Protein AF-0000000084545218 (afdb_homodimer)

Structure (mmCIF, N/CA/C/O backbone):
data_AF-0000000084545218-model_v1
#
loop_
_entity.id
_entity.type
_entity.pdbx_description
1 polymer 'Uncharacterized protein'
#
loop_
_atom_site.group_PDB
_atom_site.id
_atom_site.type_symbol
_atom_site.label_atom_id
_atom_site.label_alt_id
_atom_site.label_comp_id
_atom_site.label_asym_id
_atom_site.label_entity_id
_atom_site.label_seq_id
_atom_site.pdbx_PDB_ins_code
_atom_site.Cartn_x
_atom_site.Cartn_y
_atom_site.Cartn_z
_atom_site.occupancy
_atom_site.B_iso_or_equiv
_atom_site.auth_seq_id
_atom_site.auth_comp_id
_atom_site.auth_asym_id
_atom_site.auth_atom_id
_atom_site.pdbx_PDB_model_num
ATOM 1 N N . MET A 1 1 ? -3.84 12.156 19.359 1 65.94 1 MET A N 1
ATOM 2 C CA . MET A 1 1 ? -4.449 11.656 18.125 1 65.94 1 MET A CA 1
ATOM 3 C C . MET A 1 1 ? -5.855 11.141 18.391 1 65.94 1 MET A C 1
ATOM 5 O O . MET A 1 1 ? -6.082 10.398 19.344 1 65.94 1 MET A O 1
ATOM 9 N N . ASP A 1 2 ? -6.84 11.664 17.75 1 86.44 2 ASP A N 1
ATOM 10 C CA . ASP A 1 2 ? -8.195 11.18 17.984 1 86.44 2 ASP A CA 1
ATOM 11 C C . ASP A 1 2 ? -8.438 9.852 17.266 1 86.44 2 ASP A C 1
ATOM 13 O O . ASP A 1 2 ? -7.523 9.312 16.641 1 86.44 2 ASP A O 1
ATOM 17 N N . ASN A 1 3 ? -9.594 9.234 17.453 1 90 3 ASN A N 1
ATOM 18 C CA . ASN A 1 3 ? -9.938 7.918 16.922 1 90 3 ASN A CA 1
ATOM 19 C C . ASN A 1 3 ? -9.789 7.871 15.406 1 90 3 ASN A C 1
ATOM 21 O O . ASN A 1 3 ? -9.367 6.852 14.852 1 90 3 ASN A O 1
ATOM 25 N N . LEU A 1 4 ? -10.094 8.93 14.773 1 92.88 4 LEU A N 1
ATOM 26 C CA . LEU A 1 4 ? -9.984 8.992 13.32 1 92.88 4 LEU A CA 1
ATOM 27 C C . LEU A 1 4 ? -8.516 8.953 12.883 1 92.88 4 LEU A C 1
ATOM 29 O O . LEU A 1 4 ? -8.164 8.227 11.953 1 92.88 4 LEU A O 1
ATOM 33 N N . ASP A 1 5 ? -7.648 9.664 13.562 1 93.31 5 ASP A N 1
ATOM 34 C CA . ASP A 1 5 ? -6.227 9.664 13.234 1 93.31 5 ASP A CA 1
ATOM 35 C C . ASP A 1 5 ? -5.617 8.273 13.406 1 93.31 5 ASP A C 1
ATOM 37 O O . ASP A 1 5 ? -4.809 7.84 12.586 1 93.31 5 ASP A O 1
ATOM 41 N N . ASN A 1 6 ? -6 7.621 14.414 1 95.25 6 ASN A N 1
ATOM 42 C CA . ASN A 1 6 ? -5.512 6.27 14.656 1 95.25 6 ASN A CA 1
ATOM 43 C C . ASN A 1 6 ? -5.957 5.305 13.562 1 95.25 6 ASN A C 1
ATOM 45 O O . ASN A 1 6 ? -5.172 4.477 13.102 1 95.25 6 ASN A O 1
ATOM 49 N N . ALA A 1 7 ? -7.191 5.43 13.258 1 95.56 7 ALA A N 1
ATOM 50 C CA . ALA A 1 7 ? -7.727 4.562 12.211 1 95.56 7 ALA A CA 1
ATOM 51 C C . ALA A 1 7 ? -7 4.785 10.891 1 95.56 7 ALA A C 1
ATOM 53 O O . ALA A 1 7 ? -6.695 3.83 10.172 1 95.56 7 ALA A O 1
ATOM 54 N N . ARG A 1 8 ? -6.75 6.02 10.609 1 94.5 8 ARG A N 1
ATOM 55 C CA . ARG A 1 8 ? -6.008 6.348 9.398 1 94.5 8 ARG A CA 1
ATOM 56 C C . ARG A 1 8 ? -4.594 5.785 9.453 1 94.5 8 ARG A C 1
ATOM 58 O O . ARG A 1 8 ? -4.09 5.258 8.453 1 94.5 8 ARG A O 1
ATOM 65 N N . HIS A 1 9 ? -3.98 5.949 10.492 1 96.19 9 HIS A N 1
ATOM 66 C CA . HIS A 1 9 ? -2.633 5.426 10.672 1 96.19 9 HIS A CA 1
ATOM 67 C C . HIS A 1 9 ? -2.602 3.91 10.5 1 96.19 9 HIS A C 1
ATOM 69 O O . HIS A 1 9 ? -1.718 3.375 9.828 1 96.19 9 HIS A O 1
ATOM 75 N N . ASP A 1 10 ? -3.564 3.223 11.078 1 96.38 10 ASP A N 1
ATOM 76 C CA . ASP A 1 10 ? -3.652 1.771 10.953 1 96.38 10 ASP A CA 1
ATOM 77 C C . ASP A 1 10 ? -3.855 1.362 9.492 1 96.38 10 ASP A C 1
ATOM 79 O O . ASP A 1 10 ? -3.264 0.385 9.031 1 96.38 10 ASP A O 1
ATOM 83 N N . HIS A 1 11 ? -4.695 2.113 8.836 1 97.56 11 HIS A N 1
ATOM 84 C CA . HIS A 1 11 ? -4.934 1.858 7.422 1 97.56 11 HIS A CA 1
ATOM 85 C C . HIS A 1 11 ? -3.654 2.012 6.609 1 97.56 11 HIS A C 1
ATOM 87 O O . HIS A 1 11 ? -3.305 1.13 5.824 1 97.56 11 HIS A O 1
ATOM 93 N N . GLN A 1 12 ? -2.916 3.035 6.891 1 95.88 12 GLN A N 1
ATOM 94 C CA . GLN A 1 12 ? -1.668 3.291 6.18 1 95.88 12 GLN A CA 1
ATOM 95 C C . GLN A 1 12 ? -0.634 2.209 6.477 1 95.88 12 GLN A C 1
ATOM 97 O O . GLN A 1 12 ? 0.075 1.756 5.574 1 95.88 12 GLN A O 1
ATOM 102 N N . LYS A 1 13 ? -0.56 1.792 7.695 1 97.38 13 LYS A N 1
ATOM 103 C CA . LYS A 1 13 ? 0.371 0.737 8.086 1 97.38 13 LYS A CA 1
ATOM 104 C C . LYS A 1 13 ? 0.034 -0.58 7.395 1 97.38 13 LYS A C 1
ATOM 106 O O . LYS A 1 13 ? 0.928 -1.284 6.918 1 97.38 13 LYS A O 1
ATOM 111 N N . ASN A 1 14 ? -1.22 -0.797 7.348 1 97.81 14 ASN A N 1
ATOM 112 C CA . ASN A 1 14 ? -1.628 -2.041 6.699 1 97.81 14 ASN A CA 1
ATOM 113 C C . ASN A 1 14 ? -1.316 -2.023 5.207 1 97.81 14 ASN A C 1
ATOM 115 O O . ASN A 1 14 ? -0.909 -3.041 4.641 1 97.81 14 ASN A O 1
ATOM 119 N N . LYS A 1 15 ? -1.558 -0.939 4.582 1 97.19 15 LYS A N 1
ATOM 120 C CA . LYS A 1 15 ? -1.17 -0.811 3.18 1 97.19 15 LYS A CA 1
ATOM 121 C C . LYS A 1 15 ? 0.319 -1.089 2.994 1 97.19 15 LYS A C 1
ATOM 123 O O . LYS A 1 15 ? 0.709 -1.812 2.074 1 97.19 15 LYS A O 1
ATOM 128 N N . SER A 1 16 ? 1.127 -0.56 3.834 1 96.81 16 SER A N 1
ATOM 129 C CA . SER A 1 16 ? 2.564 -0.808 3.787 1 96.81 16 SER A CA 1
ATOM 130 C C . SER A 1 16 ? 2.875 -2.289 3.971 1 96.81 16 SER A C 1
ATOM 132 O O . SER A 1 16 ? 3.773 -2.826 3.318 1 96.81 16 SER A O 1
ATOM 134 N N . ASP A 1 17 ? 2.18 -2.91 4.848 1 98.06 17 ASP A N 1
ATOM 135 C CA . ASP A 1 17 ? 2.391 -4.336 5.082 1 98.06 17 ASP A CA 1
ATOM 136 C C . ASP A 1 17 ? 2.066 -5.148 3.83 1 98.06 17 ASP A C 1
ATOM 138 O O . ASP A 1 17 ? 2.773 -6.105 3.506 1 98.06 17 ASP A O 1
ATOM 142 N N . ILE A 1 18 ? 1.004 -4.754 3.129 1 98.31 18 ILE A N 1
ATOM 143 C CA . ILE A 1 18 ? 0.637 -5.426 1.887 1 98.31 18 ILE A CA 1
ATOM 144 C C . ILE A 1 18 ? 1.757 -5.262 0.861 1 98.31 18 ILE A C 1
ATOM 146 O O . ILE A 1 18 ? 2.209 -6.242 0.266 1 98.31 18 ILE A O 1
ATOM 150 N 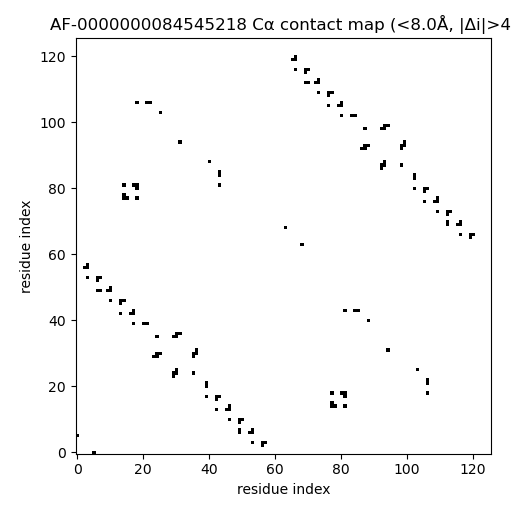N . VAL A 1 19 ? 2.227 -4.051 0.711 1 98 19 VAL A N 1
ATOM 151 C CA . VAL A 1 19 ? 3.273 -3.756 -0.262 1 98 19 VAL A CA 1
ATOM 152 C C . VAL A 1 19 ? 4.539 -4.539 0.087 1 98 19 VAL A C 1
ATOM 154 O O . VAL A 1 19 ? 5.176 -5.125 -0.791 1 98 19 VAL A O 1
ATOM 157 N N . ASN A 1 20 ? 4.887 -4.629 1.352 1 97.62 20 ASN A N 1
ATOM 158 C CA . ASN A 1 20 ? 6.078 -5.344 1.798 1 97.62 20 ASN A CA 1
ATOM 159 C C . ASN A 1 20 ? 5.957 -6.844 1.539 1 97.62 20 ASN A C 1
ATOM 161 O O . ASN A 1 20 ? 6.93 -7.488 1.139 1 97.62 20 ASN A O 1
ATOM 165 N N . LEU A 1 21 ? 4.809 -7.363 1.76 1 98.06 21 LEU A N 1
ATOM 166 C CA . LEU A 1 21 ? 4.625 -8.789 1.524 1 98.06 21 LEU A CA 1
ATOM 167 C C . LEU A 1 21 ? 4.73 -9.117 0.038 1 98.06 21 LEU A C 1
ATOM 169 O O . LEU A 1 21 ? 5.359 -10.102 -0.344 1 98.06 21 LEU A O 1
ATOM 173 N N . VAL A 1 22 ? 4.117 -8.273 -0.752 1 97.75 22 VAL A N 1
ATOM 174 C CA . VAL A 1 22 ? 4.188 -8.461 -2.197 1 97.75 22 VAL A CA 1
ATOM 175 C C . VAL A 1 22 ? 5.641 -8.406 -2.654 1 97.75 22 VAL A C 1
ATOM 177 O O . VAL A 1 22 ? 6.082 -9.258 -3.432 1 97.75 22 VAL A O 1
ATOM 180 N N . LYS A 1 23 ? 6.449 -7.5 -2.162 1 97.12 23 LYS A N 1
ATOM 181 C CA . LYS A 1 23 ? 7.871 -7.395 -2.48 1 97.12 23 LYS A CA 1
ATOM 182 C C . LYS A 1 23 ? 8.617 -8.664 -2.074 1 97.12 23 LYS A C 1
ATOM 184 O O . LYS A 1 23 ? 9.453 -9.164 -2.832 1 97.12 23 LYS A O 1
ATOM 189 N N . GLN A 1 24 ? 8.297 -9.094 -0.939 1 96.44 24 GLN A N 1
ATOM 190 C CA . GLN A 1 24 ? 8.93 -10.312 -0.443 1 96.44 24 GLN A CA 1
ATOM 191 C C . GLN A 1 24 ? 8.586 -11.516 -1.321 1 96.44 24 GLN A C 1
ATOM 193 O O . GLN A 1 24 ? 9.445 -12.352 -1.603 1 96.44 24 GLN A O 1
ATOM 198 N N . MET A 1 25 ? 7.352 -11.562 -1.711 1 96 25 MET A N 1
ATOM 199 C CA . MET A 1 25 ? 6.902 -12.68 -2.529 1 96 25 MET A CA 1
ATOM 200 C C . MET A 1 25 ? 7.664 -12.727 -3.85 1 96 25 MET A C 1
ATOM 202 O O . MET A 1 25 ? 8.047 -13.805 -4.312 1 96 25 MET A O 1
ATOM 206 N N . PHE A 1 26 ? 7.918 -11.656 -4.434 1 94.62 26 PHE A N 1
ATOM 207 C CA . PHE A 1 26 ? 8.648 -11.617 -5.691 1 94.62 26 PHE A CA 1
ATOM 208 C C . PHE A 1 26 ? 10.141 -11.82 -5.457 1 94.62 26 PHE A C 1
ATOM 210 O O . PHE A 1 26 ? 10.797 -12.547 -6.207 1 94.62 26 PHE A O 1
ATOM 217 N N . ALA A 1 27 ? 10.656 -11.234 -4.473 1 93.94 27 ALA A N 1
ATOM 218 C CA . ALA A 1 27 ? 12.086 -11.344 -4.188 1 93.94 27 ALA A CA 1
ATOM 219 C C . ALA A 1 27 ? 12.477 -12.781 -3.861 1 93.94 27 ALA A C 1
ATOM 221 O O . ALA A 1 27 ? 13.578 -13.227 -4.199 1 93.94 27 ALA A O 1
ATOM 222 N N . GLN A 1 28 ? 1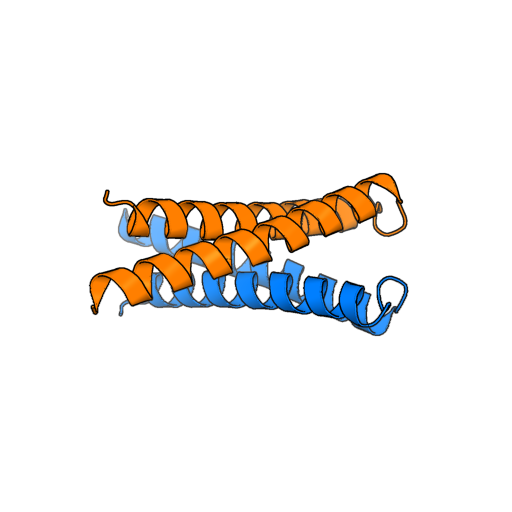1.609 -13.547 -3.24 1 95.5 28 GLN A N 1
ATOM 223 C CA . GLN A 1 28 ? 11.93 -14.891 -2.768 1 95.5 28 GLN A CA 1
ATOM 224 C C . GLN A 1 28 ? 11.258 -15.953 -3.635 1 95.5 28 GLN A C 1
ATOM 226 O O . GLN A 1 28 ? 11.227 -17.125 -3.27 1 95.5 28 GLN A O 1
ATOM 231 N N . ASP A 1 29 ? 10.641 -15.5 -4.754 1 92.31 29 ASP A N 1
ATOM 232 C CA . ASP A 1 29 ? 9.961 -16.391 -5.688 1 92.31 29 ASP A CA 1
ATOM 233 C C . ASP A 1 29 ? 8.867 -17.188 -4.977 1 92.31 29 ASP A C 1
ATOM 235 O O . ASP A 1 29 ? 8.805 -18.422 -5.109 1 92.31 29 ASP A O 1
ATOM 239 N N . LYS A 1 30 ? 8.039 -16.531 -4.129 1 93.44 30 LYS A N 1
ATOM 240 C CA . LYS A 1 30 ? 6.973 -17.156 -3.35 1 93.44 30 LYS A CA 1
ATOM 241 C C . LYS A 1 30 ? 5.605 -16.828 -3.938 1 93.44 30 LYS A C 1
ATOM 243 O O . LYS A 1 30 ? 4.582 -17 -3.273 1 93.44 30 LYS A O 1
ATOM 248 N N . TRP A 1 31 ? 5.508 -16.422 -5.082 1 90.81 31 TRP A N 1
ATOM 249 C CA . TRP A 1 31 ? 4.273 -16.016 -5.746 1 90.81 31 TRP A CA 1
ATOM 250 C C . TRP A 1 31 ? 3.297 -17.172 -5.84 1 90.81 31 TRP A C 1
ATOM 252 O O . TRP A 1 31 ? 2.084 -17 -5.711 1 90.81 31 TRP A O 1
ATOM 262 N N . GLY A 1 32 ? 3.746 -18.344 -5.98 1 88.69 32 GLY A N 1
ATOM 263 C CA . GLY A 1 32 ? 2.883 -19.5 -6.098 1 88.69 32 GLY A CA 1
ATOM 264 C C . GLY A 1 32 ? 2.656 -20.219 -4.777 1 88.69 32 GLY A C 1
ATOM 265 O O . GLY A 1 32 ? 1.977 -21.25 -4.727 1 88.69 32 GLY A O 1
ATOM 266 N N . ASP A 1 33 ? 3.113 -19.625 -3.703 1 93.88 33 ASP A N 1
ATOM 267 C CA . 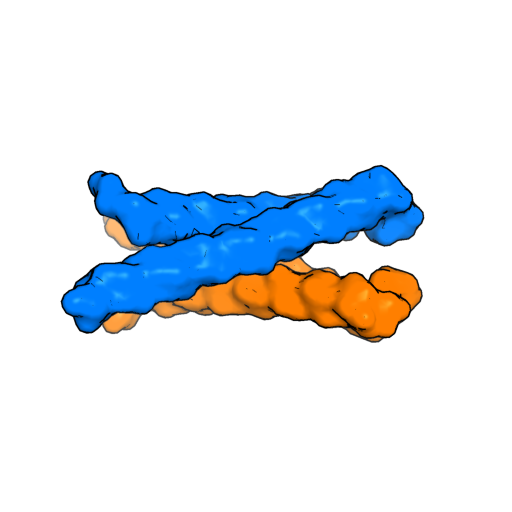ASP A 1 33 ? 3.045 -20.266 -2.389 1 93.88 33 ASP A CA 1
ATOM 268 C C . ASP A 1 33 ? 1.698 -19.984 -1.721 1 93.88 33 ASP A C 1
ATOM 270 O O . ASP A 1 33 ? 1.282 -18.844 -1.591 1 93.88 33 ASP A O 1
ATOM 274 N N . GLN A 1 34 ? 1.086 -21.031 -1.236 1 93.56 34 GLN A N 1
ATOM 275 C CA . GLN A 1 34 ? -0.268 -20.922 -0.701 1 93.56 34 GLN A CA 1
ATOM 276 C C . GLN A 1 34 ? -0.279 -20.172 0.629 1 93.56 34 GLN A C 1
ATOM 278 O O . GLN A 1 34 ? -1.224 -19.438 0.926 1 93.56 34 GLN A O 1
ATOM 283 N N . GLU A 1 35 ? 0.768 -20.375 1.42 1 95.62 35 GLU A N 1
ATOM 284 C CA . GLU A 1 35 ? 0.837 -19.688 2.703 1 95.62 35 GLU A CA 1
ATOM 285 C C . GLU A 1 35 ? 0.954 -18.172 2.51 1 95.62 35 GLU A C 1
ATOM 287 O O . GLU A 1 35 ? 0.295 -17.406 3.207 1 95.62 35 GLU A O 1
ATOM 292 N N . TYR A 1 36 ? 1.772 -17.797 1.603 1 95.62 36 TYR A N 1
ATOM 293 C CA . TYR A 1 36 ? 1.938 -16.375 1.306 1 95.62 36 TYR A CA 1
ATOM 294 C C . TYR A 1 36 ? 0.669 -15.797 0.694 1 95.62 36 TYR A C 1
ATOM 296 O O . TYR A 1 36 ? 0.281 -14.664 1.011 1 95.62 36 TYR A O 1
ATOM 304 N N . LYS A 1 37 ? 0.075 -16.547 -0.195 1 95 37 LYS A N 1
ATOM 305 C CA . LYS A 1 37 ? -1.193 -16.109 -0.778 1 95 37 LYS A CA 1
ATOM 306 C C . LYS A 1 37 ? -2.242 -15.875 0.303 1 95 37 LYS A C 1
ATOM 308 O O . LYS A 1 37 ? -2.922 -14.844 0.296 1 95 37 LYS A O 1
ATOM 313 N N . LYS A 1 38 ? -2.369 -16.812 1.235 1 96.5 38 LYS A N 1
ATOM 314 C CA . LYS A 1 38 ? -3.338 -16.672 2.318 1 96.5 38 LYS A CA 1
ATOM 315 C C . LYS A 1 38 ? -3.037 -15.453 3.178 1 96.5 38 LYS A C 1
ATOM 317 O O . LYS A 1 38 ? -3.949 -14.719 3.566 1 96.5 38 LYS A O 1
ATOM 322 N N . ALA A 1 39 ? -1.761 -15.266 3.453 1 97.5 39 ALA A N 1
ATOM 323 C CA . ALA A 1 39 ? -1.362 -14.102 4.246 1 97.5 39 ALA A CA 1
ATOM 324 C C . ALA A 1 39 ? -1.747 -12.805 3.543 1 97.5 39 ALA A C 1
ATOM 326 O O . ALA A 1 39 ? -2.201 -11.852 4.188 1 97.5 39 ALA A O 1
ATOM 327 N N . LEU A 1 40 ? -1.565 -12.797 2.227 1 97.44 40 LEU A N 1
ATOM 328 C CA . LEU A 1 40 ? -1.909 -11.617 1.448 1 97.44 40 LEU A CA 1
ATOM 329 C C . LEU A 1 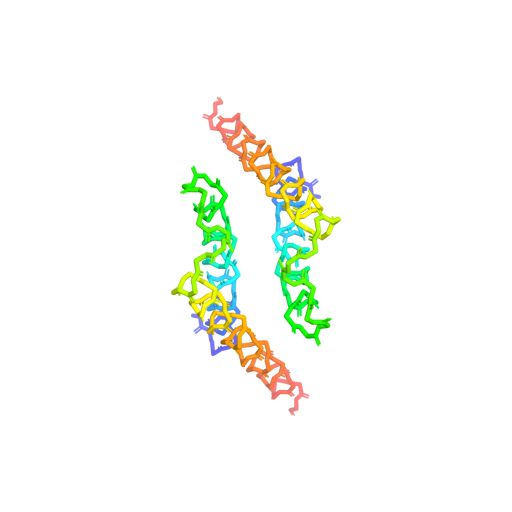40 ? -3.416 -11.383 1.447 1 97.44 40 LEU A C 1
ATOM 331 O O . LEU A 1 40 ? -3.873 -10.25 1.594 1 97.44 40 LEU A O 1
ATOM 335 N N . ILE A 1 41 ? -4.184 -12.375 1.358 1 97.25 41 ILE A N 1
ATOM 336 C CA . ILE A 1 41 ? -5.637 -12.289 1.395 1 97.25 41 ILE A CA 1
ATOM 337 C C . ILE A 1 41 ? -6.086 -11.727 2.742 1 97.25 41 ILE A C 1
ATOM 339 O O . ILE A 1 41 ? -6.961 -10.859 2.801 1 97.25 41 ILE A O 1
ATOM 343 N N . ASP A 1 42 ? -5.445 -12.203 3.791 1 98 42 ASP A N 1
ATOM 344 C CA . ASP A 1 42 ? -5.789 -11.734 5.129 1 98 42 ASP A CA 1
ATOM 345 C C . ASP A 1 42 ? -5.508 -10.234 5.273 1 98 42 ASP A C 1
ATOM 347 O O . ASP A 1 42 ? -6.312 -9.5 5.848 1 98 42 ASP A O 1
ATOM 351 N N . LEU A 1 43 ? -4.387 -9.852 4.77 1 98.25 43 LEU A N 1
ATOM 352 C CA . LEU A 1 43 ? -4.035 -8.438 4.848 1 98.25 43 LEU A CA 1
ATOM 353 C C . LEU A 1 43 ? -4.992 -7.59 4.012 1 98.25 43 LEU A C 1
ATOM 355 O O . LEU A 1 43 ? -5.355 -6.48 4.41 1 98.25 43 LEU A O 1
ATOM 359 N N . VAL A 1 44 ? -5.383 -8.07 2.852 1 97.69 44 VAL A N 1
ATOM 360 C CA . VAL A 1 44 ? -6.312 -7.359 1.983 1 97.69 44 VAL A CA 1
ATOM 361 C C . VAL A 1 44 ? -7.672 -7.242 2.67 1 97.69 44 VAL A C 1
ATOM 363 O O . VAL A 1 44 ? -8.297 -6.18 2.646 1 97.69 44 VAL A O 1
ATOM 366 N N . ASN A 1 45 ? -8.172 -8.328 3.293 1 97.62 45 ASN A N 1
ATOM 367 C CA . ASN A 1 45 ? -9.43 -8.289 4.035 1 97.62 45 ASN A CA 1
ATOM 368 C C . ASN A 1 45 ? -9.367 -7.293 5.188 1 97.62 45 ASN A C 1
ATOM 370 O O . ASN A 1 45 ? -10.328 -6.559 5.434 1 97.62 45 ASN A O 1
ATOM 374 N N . LYS A 1 46 ? -8.289 -7.305 5.887 1 98.19 46 LYS A N 1
ATOM 375 C CA . LYS A 1 46 ? -8.094 -6.348 6.973 1 98.19 46 LYS A CA 1
ATOM 376 C C . LYS A 1 46 ? -8.141 -4.91 6.453 1 98.19 46 LYS A C 1
ATOM 378 O O . LYS A 1 46 ? -8.703 -4.027 7.105 1 98.19 46 LYS A O 1
ATOM 383 N N . ASP A 1 47 ? -7.52 -4.68 5.242 1 97.38 47 ASP A N 1
ATOM 384 C CA . ASP A 1 47 ? -7.539 -3.346 4.648 1 97.38 47 ASP A CA 1
ATOM 385 C C . ASP A 1 47 ? -8.969 -2.859 4.434 1 97.38 47 ASP A C 1
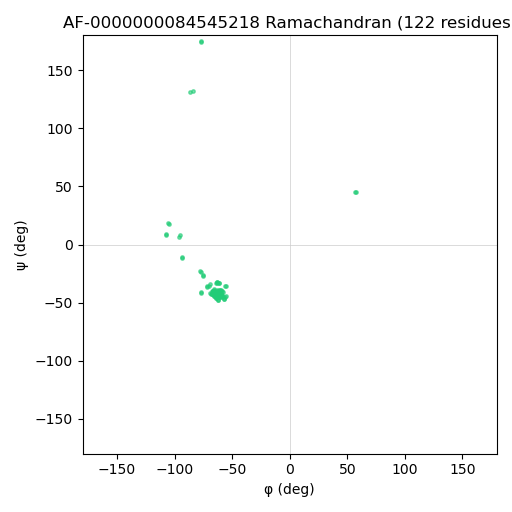ATOM 387 O O . ASP A 1 47 ? -9.281 -1.695 4.691 1 97.38 47 ASP A O 1
ATOM 391 N N . G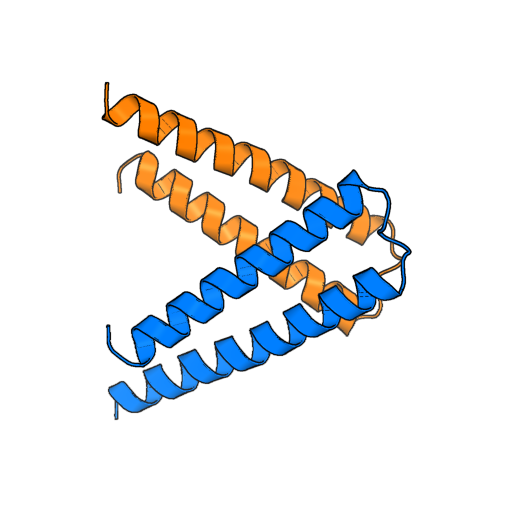LU A 1 48 ? -9.812 -3.713 4.004 1 96.5 48 GLU A N 1
ATOM 392 C CA . GLU A 1 48 ? -11.211 -3.373 3.76 1 96.5 48 GLU A CA 1
ATOM 393 C C . GLU A 1 48 ? -11.914 -2.957 5.051 1 96.5 48 GLU A C 1
ATOM 395 O O . GLU A 1 48 ? -12.695 -2.008 5.059 1 96.5 48 GLU A O 1
ATOM 400 N N . LYS A 1 49 ? -11.609 -3.664 6.074 1 97.56 49 LYS A N 1
ATOM 401 C CA . LYS A 1 49 ? -12.195 -3.342 7.371 1 97.56 49 LYS A CA 1
ATOM 402 C C . LYS A 1 49 ? -11.695 -1.991 7.879 1 97.56 49 LYS A C 1
ATOM 404 O O . LYS A 1 49 ? -12.469 -1.209 8.438 1 97.56 49 LYS A O 1
ATOM 409 N N . LEU A 1 50 ? -10.438 -1.784 7.688 1 97.25 50 LEU A N 1
ATOM 410 C CA . LEU A 1 50 ? -9.852 -0.529 8.141 1 97.25 50 LEU A CA 1
ATOM 411 C C . LEU A 1 50 ? -10.398 0.648 7.344 1 97.25 50 LEU A C 1
ATOM 413 O O . LEU A 1 50 ? -10.68 1.707 7.906 1 97.25 50 LEU A O 1
ATOM 417 N N . VAL A 1 51 ? -10.57 0.481 6.074 1 96.12 51 VAL A N 1
ATOM 418 C CA . VAL A 1 51 ? -11.164 1.517 5.234 1 96.12 51 VAL A CA 1
ATOM 419 C C . VAL A 1 51 ? -12.578 1.826 5.715 1 96.12 51 VAL A C 1
ATOM 421 O O . VAL A 1 51 ? -12.969 2.992 5.824 1 96.12 51 VAL A O 1
ATOM 424 N N . ALA A 1 52 ? -13.312 0.781 5.973 1 96.75 52 ALA A N 1
ATOM 425 C CA . ALA A 1 52 ? -14.68 0.939 6.461 1 96.75 52 ALA A CA 1
ATOM 426 C C . ALA A 1 52 ? -14.711 1.687 7.789 1 96.75 52 ALA A C 1
ATOM 428 O O . ALA A 1 52 ? -15.586 2.523 8.023 1 96.75 52 ALA A O 1
ATOM 429 N N . GLU A 1 53 ? -13.734 1.379 8.633 1 96.25 53 GLU A N 1
ATOM 430 C CA . GLU A 1 53 ? -13.648 2.049 9.93 1 96.25 53 GLU A CA 1
ATOM 431 C C . GLU A 1 53 ? -13.352 3.535 9.758 1 96.25 53 GLU A C 1
ATOM 433 O O . GLU A 1 53 ? -13.953 4.375 10.438 1 96.25 53 GLU A O 1
ATOM 438 N N . VAL A 1 54 ? -12.453 3.904 8.914 1 96.25 54 VAL A N 1
ATOM 439 C CA . VAL A 1 54 ? -12.133 5.301 8.641 1 96.25 54 VAL A CA 1
ATOM 440 C C . VAL A 1 54 ? -13.375 6.031 8.141 1 96.25 54 VAL A C 1
ATOM 442 O O . VAL A 1 54 ? -13.688 7.133 8.602 1 96.25 54 VAL A O 1
ATOM 445 N N . ALA A 1 55 ? -14.078 5.371 7.262 1 95.81 55 ALA A N 1
ATOM 446 C CA . ALA A 1 55 ? -15.281 5.965 6.691 1 95.81 55 ALA A CA 1
ATOM 447 C C . ALA A 1 55 ? -16.344 6.199 7.766 1 95.81 55 ALA A C 1
ATOM 449 O O . ALA A 1 55 ? -16.984 7.246 7.793 1 95.81 55 ALA A O 1
ATOM 450 N N . ARG A 1 56 ? -16.484 5.223 8.57 1 95.88 56 ARG A N 1
ATOM 451 C CA . ARG A 1 56 ? -17.453 5.316 9.648 1 95.88 56 ARG A CA 1
ATOM 452 C C . ARG A 1 56 ? -17.125 6.484 10.578 1 95.88 56 ARG A C 1
ATOM 454 O O . ARG A 1 56 ? -18.016 7.266 10.93 1 95.88 56 ARG A O 1
ATOM 461 N N . LEU A 1 57 ? -15.875 6.621 10.914 1 95.5 57 LEU A N 1
ATOM 462 C CA . LEU A 1 57 ? -15.438 7.656 11.844 1 95.5 57 LEU A CA 1
ATOM 463 C C . LEU A 1 57 ? -15.555 9.039 11.211 1 95.5 57 LEU A C 1
ATOM 465 O O . LEU A 1 57 ? -15.883 10.016 11.891 1 95.5 57 LEU A O 1
ATOM 469 N N . LEU A 1 58 ? -15.305 9.164 9.938 1 93.19 58 LEU A N 1
ATOM 470 C CA . LEU A 1 58 ? -15.453 10.422 9.211 1 93.19 58 LEU A CA 1
ATOM 471 C C . LEU A 1 58 ? -16.906 10.867 9.195 1 93.19 58 LEU A C 1
ATOM 473 O O . LEU A 1 58 ? -17.203 12.047 9.391 1 93.19 58 LEU A O 1
ATOM 477 N N . LYS A 1 59 ? -17.797 9.992 8.953 1 93.94 59 LYS A N 1
ATOM 478 C CA . LYS A 1 59 ? -19.219 10.266 8.93 1 93.94 59 LYS A CA 1
ATOM 479 C C . LYS A 1 59 ? -19.734 10.711 10.297 1 93.94 59 LYS A C 1
ATOM 481 O O . LYS A 1 59 ? -20.547 11.625 10.406 1 93.94 59 LYS A O 1
ATOM 486 N N . ALA A 1 60 ? -19.125 10.195 11.352 1 89.81 60 ALA A N 1
ATOM 487 C CA . ALA A 1 60 ? -19.547 10.492 12.719 1 89.81 60 ALA A CA 1
ATOM 488 C C . ALA A 1 60 ? -19.109 11.891 13.141 1 89.81 60 ALA A C 1
ATOM 490 O O . ALA A 1 60 ? -19.719 12.508 14.016 1 89.81 60 ALA A O 1
ATOM 491 N N . ARG A 1 61 ? -18.094 12.32 12.562 1 86.5 61 ARG A N 1
ATOM 492 C CA . ARG A 1 61 ? -17.594 13.648 12.906 1 86.5 61 ARG A CA 1
ATOM 493 C C . ARG A 1 61 ? -18.438 14.734 12.25 1 86.5 61 ARG A C 1
ATOM 495 O O . ARG A 1 61 ? -18.469 15.867 12.727 1 86.5 61 ARG A O 1
ATOM 502 N N . HIS A 1 62 ? -19.125 14.492 11.18 1 82.94 62 HIS A N 1
ATOM 503 C CA . HIS A 1 62 ? -19.938 15.469 10.469 1 82.94 62 HIS A CA 1
ATOM 504 C C . HIS A 1 62 ? -21.375 15.43 10.945 1 82.94 62 HIS A C 1
ATOM 506 O O . HIS A 1 62 ? -22.188 16.297 10.578 1 82.94 62 HIS A O 1
ATOM 512 N N . GLU A 1 63 ? -21.609 14.492 11.633 1 67.81 63 GLU A N 1
ATOM 513 C CA . GLU A 1 63 ? -22.906 14.531 12.312 1 67.81 63 GLU A CA 1
ATOM 514 C C . GLU A 1 63 ? -22.812 15.234 13.656 1 67.81 63 GLU A C 1
ATOM 516 O O . GLU A 1 63 ? -23.688 16.016 14.023 1 67.81 63 GLU A O 1
ATOM 521 N N . MET B 1 1 ? 3.314 22.875 -2.619 1 65.81 1 MET B N 1
ATOM 522 C CA . MET B 1 1 ? 3.957 21.625 -2.223 1 65.81 1 MET B CA 1
ATOM 523 C C . MET B 1 1 ? 5.375 21.531 -2.777 1 65.81 1 MET B C 1
ATOM 525 O O . MET B 1 1 ? 5.602 21.812 -3.955 1 65.81 1 MET B O 1
ATOM 529 N N . ASP B 1 2 ? 6.344 21.391 -1.946 1 86.31 2 ASP B N 1
ATOM 530 C CA . ASP B 1 2 ? 7.711 21.312 -2.453 1 86.31 2 ASP B CA 1
ATOM 531 C C . ASP B 1 2 ? 7.992 19.938 -3.045 1 86.31 2 ASP B C 1
ATOM 533 O O . ASP B 1 2 ? 7.102 19.078 -3.1 1 86.31 2 ASP B O 1
ATOM 537 N N . ASN B 1 3 ? 9.1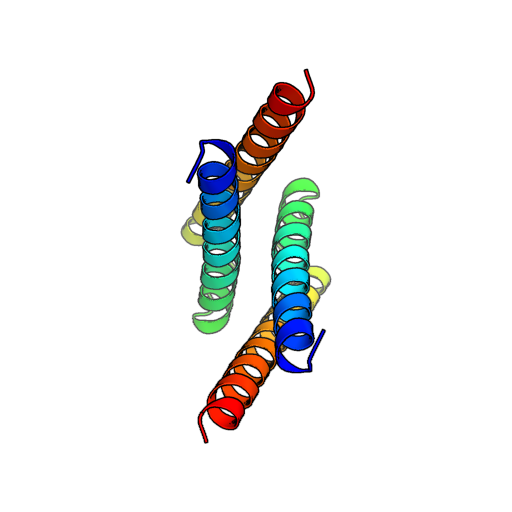48 19.734 -3.645 1 89.94 3 ASN B N 1
ATOM 538 C CA . ASN B 1 3 ? 9.539 18.5 -4.336 1 89.94 3 ASN B CA 1
ATOM 539 C C . ASN B 1 3 ? 9.414 17.281 -3.432 1 89.94 3 ASN B C 1
ATOM 541 O O . ASN B 1 3 ? 9.039 16.203 -3.885 1 89.94 3 ASN B O 1
ATOM 545 N N . LEU B 1 4 ? 9.695 17.469 -2.203 1 92.69 4 LEU B N 1
ATOM 546 C CA . LEU B 1 4 ? 9.602 16.359 -1.252 1 92.69 4 LEU B CA 1
ATOM 547 C C . LEU B 1 4 ? 8.148 15.953 -1.033 1 92.69 4 LEU B C 1
ATOM 549 O O . LEU B 1 4 ? 7.828 14.766 -1.023 1 92.69 4 LEU B O 1
ATOM 553 N N . ASP B 1 5 ? 7.254 16.906 -0.91 1 93.12 5 ASP B N 1
ATOM 554 C CA . ASP B 1 5 ? 5.836 16.609 -0.723 1 93.12 5 ASP B CA 1
ATOM 555 C C . ASP B 1 5 ? 5.266 15.859 -1.925 1 93.12 5 ASP B C 1
ATOM 557 O O . ASP B 1 5 ? 4.484 14.922 -1.764 1 93.12 5 ASP B O 1
ATOM 561 N N . ASN B 1 6 ? 5.637 16.25 -3.074 1 95.31 6 ASN B N 1
ATOM 562 C CA . ASN B 1 6 ? 5.188 15.586 -4.289 1 95.31 6 ASN B CA 1
ATOM 563 C C . ASN B 1 6 ? 5.68 14.141 -4.348 1 95.31 6 ASN B C 1
ATOM 565 O O . ASN B 1 6 ? 4.926 13.242 -4.723 1 95.31 6 ASN B O 1
ATOM 569 N N . ALA B 1 7 ? 6.918 14.016 -4.039 1 95.62 7 ALA B N 1
ATOM 570 C CA . ALA B 1 7 ? 7.496 12.672 -4.059 1 95.62 7 ALA B CA 1
ATOM 571 C C . ALA B 1 7 ? 6.785 11.75 -3.066 1 95.62 7 ALA B C 1
ATOM 573 O O . ALA B 1 7 ? 6.52 10.586 -3.371 1 95.62 7 ALA B O 1
ATOM 574 N N . ARG B 1 8 ? 6.5 12.297 -1.929 1 94.56 8 ARG B N 1
ATOM 575 C CA . ARG B 1 8 ? 5.77 11.523 -0.928 1 94.56 8 ARG B CA 1
ATOM 576 C C . ARG B 1 8 ? 4.371 11.172 -1.422 1 94.56 8 ARG B C 1
ATOM 578 O O . ARG B 1 8 ? 3.9 10.055 -1.222 1 94.56 8 ARG B O 1
ATOM 585 N N . HIS B 1 9 ? 3.734 12.078 -1.942 1 96.19 9 HIS B N 1
ATOM 586 C CA . HIS B 1 9 ? 2.4 11.859 -2.49 1 96.19 9 HIS B CA 1
ATOM 587 C C . HIS B 1 9 ? 2.42 10.773 -3.566 1 96.19 9 HIS B C 1
ATOM 589 O O . HIS B 1 9 ? 1.568 9.883 -3.572 1 96.19 9 HIS B O 1
ATOM 595 N N . ASP B 1 10 ? 3.395 10.828 -4.461 1 96.56 10 ASP B N 1
ATOM 596 C CA . ASP B 1 10 ? 3.529 9.828 -5.512 1 96.56 10 ASP B CA 1
ATOM 597 C C . ASP B 1 10 ? 3.764 8.438 -4.922 1 96.56 10 ASP B C 1
ATOM 599 O O . ASP B 1 10 ? 3.209 7.449 -5.406 1 96.56 10 ASP B O 1
ATOM 603 N N . HIS B 1 11 ? 4.59 8.414 -3.908 1 97.56 11 HIS B N 1
ATOM 604 C CA . HIS B 1 11 ? 4.863 7.152 -3.225 1 97.56 11 HIS B CA 1
ATOM 605 C C . HIS B 1 11 ? 3.594 6.57 -2.613 1 97.56 11 HIS B C 1
ATOM 607 O O . HIS B 1 11 ? 3.281 5.395 -2.818 1 97.56 11 HIS B O 1
ATOM 613 N N . GLN B 1 12 ? 2.822 7.398 -1.996 1 95.88 12 GLN B N 1
ATOM 614 C CA . GLN B 1 12 ? 1.579 6.965 -1.368 1 95.88 12 GLN B CA 1
ATOM 615 C C . GLN B 1 12 ? 0.568 6.5 -2.412 1 95.88 12 GLN B C 1
ATOM 617 O O . GLN B 1 12 ? -0.122 5.496 -2.213 1 95.88 12 GLN B O 1
ATOM 622 N N . LYS B 1 13 ? 0.487 7.184 -3.498 1 97.38 13 LYS B N 1
ATOM 623 C CA . LYS B 1 13 ? -0.419 6.809 -4.582 1 97.38 13 LYS B CA 1
ATOM 624 C C . LYS B 1 13 ? -0.039 5.457 -5.176 1 97.38 13 LYS B C 1
ATOM 626 O O . LYS B 1 13 ? -0.907 4.621 -5.434 1 97.38 13 LYS B O 1
ATOM 631 N N . ASN B 1 14 ? 1.224 5.32 -5.305 1 97.88 14 ASN B N 1
ATOM 632 C CA . ASN B 1 14 ? 1.672 4.047 -5.863 1 97.88 14 ASN B CA 1
ATOM 633 C C . ASN B 1 14 ? 1.372 2.885 -4.922 1 97.88 14 ASN B C 1
ATOM 635 O O . ASN B 1 14 ? 0.992 1.802 -5.371 1 97.88 14 ASN B O 1
ATOM 639 N N . LYS B 1 15 ? 1.588 3.084 -3.684 1 97.12 15 LYS B N 1
ATOM 640 C CA . LYS B 1 15 ? 1.217 2.059 -2.713 1 97.12 15 LYS B CA 1
ATOM 641 C C . LYS B 1 15 ? -0.261 1.699 -2.832 1 97.12 15 LYS B C 1
ATOM 643 O O . LYS B 1 15 ? -0.621 0.52 -2.826 1 97.12 15 LYS B O 1
ATOM 648 N N . SER B 1 16 ? -1.088 2.672 -2.943 1 96.81 16 SER B N 1
ATOM 649 C CA . SER B 1 16 ? -2.518 2.443 -3.123 1 96.81 16 SER B CA 1
ATOM 650 C C . SER B 1 16 ? -2.797 1.658 -4.398 1 96.81 16 SER B C 1
ATOM 652 O O . SER B 1 16 ? -3.676 0.794 -4.422 1 96.81 16 SER B O 1
ATOM 654 N N . ASP B 1 17 ? -2.107 1.969 -5.426 1 98.12 17 ASP B N 1
ATOM 655 C CA . ASP B 1 17 ? -2.285 1.257 -6.688 1 98.12 17 ASP B CA 1
ATOM 656 C C . ASP B 1 17 ? -1.927 -0.22 -6.539 1 98.12 17 ASP B C 1
ATOM 658 O O . ASP B 1 17 ? -2.605 -1.087 -7.094 1 98.12 17 ASP B O 1
ATOM 662 N N . ILE B 1 18 ? -0.849 -0.487 -5.773 1 98.31 18 ILE B N 1
ATOM 663 C CA . ILE B 1 18 ? -0.449 -1.867 -5.52 1 98.31 18 ILE B CA 1
ATOM 664 C C . ILE B 1 18 ? -1.56 -2.598 -4.77 1 98.31 18 ILE B C 1
ATOM 666 O O . ILE B 1 18 ? -1.98 -3.684 -5.172 1 98.31 18 ILE B O 1
ATOM 670 N N . VAL B 1 19 ? -2.068 -1.975 -3.74 1 98 19 VAL B N 1
ATOM 671 C CA . VAL B 1 19 ? -3.111 -2.582 -2.918 1 98 19 VAL B CA 1
ATOM 672 C C . VAL B 1 19 ? -4.359 -2.828 -3.764 1 98 19 VAL B C 1
ATOM 674 O O . VAL B 1 19 ? -4.973 -3.895 -3.682 1 98 19 VAL B O 1
ATOM 677 N N . ASN B 1 20 ? -4.719 -1.899 -4.629 1 97.62 20 ASN B N 1
ATOM 678 C CA . ASN B 1 20 ? -5.895 -2.027 -5.484 1 97.62 20 ASN B CA 1
ATOM 679 C C . ASN B 1 20 ? -5.734 -3.162 -6.492 1 97.62 20 ASN B C 1
ATOM 681 O O . ASN B 1 20 ? -6.684 -3.902 -6.758 1 97.62 20 ASN B O 1
ATOM 685 N N . LEU B 1 21 ? -4.566 -3.281 -7.02 1 98.06 21 LEU B N 1
ATOM 686 C CA . LEU B 1 21 ? -4.344 -4.352 -7.984 1 98.06 21 LEU B CA 1
ATOM 687 C C . LEU B 1 21 ? -4.418 -5.715 -7.312 1 98.06 21 LEU B C 1
ATOM 689 O O . LEU B 1 21 ? -5.02 -6.648 -7.852 1 98.06 21 LEU B O 1
ATOM 693 N N . VAL B 1 22 ? -3.822 -5.801 -6.148 1 97.81 22 VAL B N 1
ATOM 694 C CA . VAL B 1 22 ? -3.869 -7.047 -5.395 1 97.81 22 VAL B CA 1
ATOM 695 C C . VAL B 1 22 ? -5.32 -7.414 -5.09 1 97.81 22 VAL B C 1
ATOM 697 O O . VAL B 1 22 ? -5.73 -8.562 -5.273 1 97.81 22 VAL B O 1
ATOM 700 N N . LYS B 1 23 ? -6.152 -6.488 -4.703 1 97.12 23 LYS B N 1
ATOM 701 C CA . LYS B 1 23 ? -7.57 -6.707 -4.441 1 97.12 23 LYS B CA 1
ATOM 702 C C . LYS B 1 23 ? -8.289 -7.203 -5.695 1 97.12 23 LYS B C 1
ATOM 704 O O . LYS B 1 23 ? -9.094 -8.133 -5.625 1 97.12 23 LYS B O 1
ATOM 709 N N . GLN B 1 24 ? -7.973 -6.57 -6.742 1 96.38 24 GLN B N 1
ATOM 710 C CA . GLN B 1 24 ? -8.586 -6.961 -8.008 1 96.38 24 GLN B CA 1
ATOM 711 C C . GLN B 1 24 ? -8.195 -8.383 -8.391 1 96.38 24 GLN B C 1
ATOM 713 O O . GLN B 1 24 ? -9.031 -9.148 -8.883 1 96.38 24 GLN B O 1
ATOM 718 N N . MET B 1 25 ? -6.965 -8.688 -8.164 1 95.94 25 MET B N 1
ATOM 719 C CA . MET B 1 25 ? -6.48 -10.016 -8.523 1 95.94 25 MET B CA 1
ATOM 720 C C . MET B 1 25 ? -7.223 -11.094 -7.746 1 95.94 25 MET B C 1
ATOM 722 O O . MET B 1 25 ? -7.57 -12.141 -8.305 1 95.94 25 MET B O 1
ATOM 726 N N . PHE B 1 26 ? -7.488 -10.898 -6.555 1 94.5 26 PHE B N 1
ATOM 727 C CA . PHE B 1 26 ? -8.203 -11.883 -5.746 1 94.5 26 PHE B CA 1
ATOM 728 C C . PHE B 1 26 ? -9.695 -11.867 -6.062 1 94.5 26 PHE B C 1
ATOM 730 O O . PHE B 1 26 ? -10.32 -12.922 -6.168 1 94.5 26 PHE B O 1
ATOM 737 N N . ALA B 1 27 ? -10.25 -10.734 -6.227 1 93.81 27 ALA B N 1
ATOM 738 C CA . ALA B 1 27 ? -11.68 -10.617 -6.496 1 93.81 27 ALA B CA 1
ATOM 739 C C . ALA B 1 27 ? -12.039 -11.266 -7.832 1 93.81 27 ALA B C 1
ATOM 741 O O . ALA B 1 27 ? -13.125 -11.82 -7.984 1 93.81 27 ALA B O 1
ATOM 742 N N . GLN B 1 28 ? -11.164 -11.227 -8.805 1 95.44 28 GLN B N 1
ATOM 743 C CA . GLN B 1 28 ? -11.453 -11.703 -10.148 1 95.44 28 GLN B CA 1
ATOM 744 C C . GLN B 1 28 ? -10.734 -13.023 -10.43 1 95.44 28 GLN B C 1
ATOM 746 O O . GLN B 1 28 ? -10.664 -13.469 -11.578 1 95.44 28 GLN B O 1
ATOM 751 N N . ASP B 1 29 ? -10.125 -13.617 -9.383 1 92.12 29 ASP B N 1
ATOM 752 C CA . ASP B 1 29 ? -9.398 -14.883 -9.492 1 92.12 29 ASP B CA 1
ATOM 753 C C . ASP B 1 29 ? -8.297 -14.797 -10.547 1 92.12 29 ASP B C 1
ATOM 755 O O . ASP B 1 29 ? -8.203 -15.664 -11.414 1 92.12 29 ASP B O 1
ATOM 759 N N . LYS B 1 30 ? -7.504 -13.703 -10.562 1 93.31 30 LYS B N 1
ATOM 760 C CA . LYS B 1 30 ? -6.426 -13.453 -11.516 1 93.31 30 LYS B CA 1
ATOM 761 C C . LYS B 1 30 ? -5.059 -13.68 -10.875 1 93.31 30 LYS B C 1
ATOM 763 O O . LYS B 1 30 ? -4.039 -13.242 -11.406 1 93.31 30 LYS B O 1
ATOM 768 N N . TRP B 1 31 ? -4.945 -14.32 -9.836 1 90.81 31 TRP B N 1
ATOM 769 C CA . TRP B 1 31 ? -3.719 -14.562 -9.086 1 90.81 31 TRP B CA 1
ATOM 770 C C . TRP B 1 31 ? -2.707 -15.328 -9.93 1 90.81 31 TRP B C 1
ATOM 772 O O . TRP B 1 31 ? -1.502 -15.078 -9.844 1 90.81 31 TRP B O 1
ATOM 782 N N . GLY B 1 32 ? -3.123 -16.156 -10.766 1 88.81 32 GLY B N 1
ATOM 783 C CA . GLY B 1 32 ? -2.225 -16.953 -11.586 1 88.81 32 GLY B CA 1
ATOM 784 C C . GLY B 1 32 ? -1.994 -16.344 -12.961 1 88.81 32 GLY B C 1
ATOM 785 O O . GLY B 1 32 ? -1.282 -16.922 -13.789 1 88.81 32 GLY B O 1
ATOM 786 N N . ASP B 1 33 ? -2.502 -15.164 -13.188 1 93.81 33 ASP B N 1
ATOM 787 C CA . ASP B 1 33 ? -2.43 -14.531 -14.5 1 93.81 33 ASP B CA 1
ATOM 788 C C . ASP B 1 33 ? -1.098 -13.812 -14.688 1 93.81 33 ASP B C 1
ATOM 790 O O . ASP B 1 33 ? -0.71 -12.984 -13.852 1 93.81 33 ASP B O 1
ATOM 794 N N . GLN B 1 34 ? -0.467 -14.039 -15.789 1 93.56 34 GLN B N 1
ATOM 795 C CA . GLN B 1 34 ? 0.876 -13.523 -16.031 1 93.56 34 GLN B CA 1
ATOM 796 C C . GLN B 1 34 ? 0.85 -12.016 -16.266 1 93.56 34 GLN B C 1
ATOM 798 O O . GLN B 1 34 ? 1.771 -11.297 -15.867 1 93.56 34 GLN B O 1
ATOM 803 N N . GLU B 1 35 ? -0.204 -11.547 -16.938 1 95.56 35 GLU B N 1
ATOM 804 C CA . GLU B 1 35 ? -0.309 -10.109 -17.188 1 95.56 35 GLU B CA 1
ATOM 805 C C . GLU B 1 35 ? -0.465 -9.328 -15.891 1 95.56 35 GLU B C 1
ATOM 807 O O . GLU B 1 35 ? 0.164 -8.281 -15.711 1 95.56 35 GLU B O 1
ATOM 812 N N . TYR B 1 36 ? -1.271 -9.828 -15.039 1 95.56 36 TYR B N 1
ATOM 813 C CA . TYR B 1 36 ? -1.474 -9.18 -13.742 1 95.56 36 TYR B CA 1
ATOM 814 C C . TYR B 1 36 ? -0.213 -9.258 -12.891 1 95.56 36 TYR B C 1
ATOM 816 O O . TYR B 1 36 ? 0.142 -8.297 -12.203 1 95.56 36 TYR B O 1
ATOM 824 N N . LYS B 1 37 ? 0.409 -10.406 -12.922 1 95 37 LYS B N 1
ATOM 825 C CA . LYS B 1 37 ? 1.672 -10.562 -12.203 1 95 37 LYS B CA 1
ATOM 826 C C . LYS B 1 37 ? 2.701 -9.539 -12.68 1 95 37 LYS B C 1
ATOM 828 O O . LYS B 1 37 ? 3.354 -8.891 -11.859 1 95 37 LYS B O 1
ATOM 833 N N . LYS B 1 38 ? 2.842 -9.391 -13.984 1 96.5 38 LYS B N 1
ATOM 834 C CA . LYS B 1 38 ? 3.793 -8.438 -14.547 1 96.5 38 LYS B CA 1
ATOM 835 C C . LYS B 1 38 ? 3.453 -7.012 -14.125 1 96.5 38 LYS B C 1
ATOM 837 O O . LYS B 1 38 ? 4.344 -6.227 -13.789 1 96.5 38 LYS B O 1
ATOM 842 N N . ALA B 1 39 ? 2.176 -6.73 -14.164 1 97.38 39 ALA B N 1
ATOM 843 C CA . ALA B 1 39 ? 1.737 -5.398 -13.758 1 97.38 39 ALA B CA 1
ATOM 844 C C . ALA B 1 39 ? 2.096 -5.121 -12.305 1 97.38 39 ALA B C 1
ATOM 846 O O . ALA B 1 39 ? 2.518 -4.016 -11.961 1 97.38 39 ALA B O 1
ATOM 847 N N . LEU B 1 40 ? 1.932 -6.145 -11.492 1 97.44 40 LEU B N 1
ATOM 848 C CA . LEU B 1 40 ? 2.254 -6.004 -10.07 1 97.44 40 LEU B CA 1
ATOM 849 C C . LEU B 1 40 ? 3.756 -5.816 -9.875 1 97.44 40 LEU B C 1
ATOM 851 O O . LEU B 1 40 ? 4.18 -4.98 -9.07 1 97.44 40 LEU B O 1
ATOM 855 N N . ILE B 1 41 ? 4.551 -6.48 -10.578 1 97.25 41 ILE B N 1
ATOM 856 C CA . ILE B 1 41 ? 6.004 -6.359 -10.508 1 97.25 41 ILE B CA 1
ATOM 857 C C . ILE B 1 41 ? 6.422 -4.949 -10.914 1 97.25 41 ILE B C 1
ATOM 859 O O . ILE B 1 41 ? 7.273 -4.34 -10.258 1 97.25 41 ILE B O 1
ATOM 863 N N . ASP B 1 42 ? 5.777 -4.434 -11.938 1 98 42 ASP B N 1
ATOM 864 C CA . ASP B 1 42 ? 6.09 -3.086 -12.406 1 98 42 ASP B CA 1
ATOM 865 C C . ASP B 1 42 ? 5.77 -2.049 -11.328 1 98 42 ASP B C 1
ATOM 867 O O . ASP B 1 42 ? 6.551 -1.121 -11.102 1 98 42 ASP B O 1
ATOM 871 N N . LEU B 1 43 ? 4.652 -2.242 -10.727 1 98.19 43 LEU B N 1
ATOM 872 C CA . LEU B 1 43 ? 4.266 -1.311 -9.672 1 98.19 43 LEU B CA 1
ATOM 873 C C . LEU B 1 43 ? 5.211 -1.416 -8.477 1 98.19 43 LEU B C 1
ATOM 875 O O . LEU B 1 43 ? 5.539 -0.406 -7.852 1 98.19 43 LEU B O 1
ATOM 879 N N . VAL B 1 44 ? 5.641 -2.611 -8.133 1 97.62 44 VAL B N 1
ATOM 880 C CA . VAL B 1 44 ? 6.562 -2.828 -7.023 1 97.62 44 VAL B CA 1
ATOM 881 C C . VAL B 1 44 ? 7.91 -2.184 -7.34 1 97.62 44 VAL B C 1
ATOM 883 O O . VAL B 1 44 ? 8.508 -1.521 -6.488 1 97.62 44 VAL B O 1
ATOM 886 N N . ASN B 1 45 ? 8.422 -2.354 -8.562 1 97.62 45 ASN B N 1
ATOM 887 C CA . ASN B 1 45 ? 9.664 -1.715 -8.977 1 97.62 45 ASN B CA 1
ATOM 888 C C . ASN B 1 45 ? 9.562 -0.193 -8.914 1 97.62 45 ASN B C 1
ATOM 890 O O . ASN B 1 45 ? 10.5 0.48 -8.484 1 97.62 45 ASN B O 1
ATOM 894 N N . LYS B 1 46 ? 8.477 0.331 -9.375 1 98.19 46 LYS B N 1
ATOM 895 C CA . LYS B 1 46 ? 8.242 1.77 -9.305 1 98.19 46 LYS B CA 1
ATOM 896 C C . LYS B 1 46 ? 8.258 2.258 -7.855 1 98.19 46 LYS B C 1
ATOM 898 O O . LYS B 1 46 ? 8.781 3.334 -7.566 1 98.19 46 LYS B O 1
ATOM 903 N N . ASP B 1 47 ? 7.668 1.437 -6.934 1 97.38 47 ASP B N 1
ATOM 904 C CA . ASP B 1 47 ? 7.66 1.804 -5.52 1 97.38 47 ASP B CA 1
ATOM 905 C C . ASP B 1 47 ? 9.078 1.985 -4.988 1 97.38 47 ASP B C 1
ATOM 907 O O . ASP B 1 47 ? 9.352 2.924 -4.238 1 97.38 47 ASP B O 1
ATOM 911 N N . GLU B 1 48 ? 9.969 1.143 -5.383 1 96.44 48 GLU B N 1
ATOM 912 C CA . GLU B 1 48 ? 11.359 1.211 -4.949 1 96.44 48 GLU B CA 1
ATOM 913 C C . GLU B 1 48 ? 12.023 2.502 -5.418 1 96.44 48 GLU B C 1
ATOM 915 O O . GLU B 1 48 ? 12.781 3.127 -4.672 1 96.44 48 GLU B O 1
ATOM 920 N N . LYS B 1 49 ? 11.719 2.861 -6.609 1 97.5 49 LYS B N 1
ATOM 921 C CA . LYS B 1 49 ? 12.266 4.094 -7.16 1 97.5 49 LYS B CA 1
ATOM 922 C C . LYS B 1 49 ? 11.727 5.316 -6.426 1 97.5 49 LYS B C 1
ATOM 924 O O . LYS B 1 49 ? 12.461 6.266 -6.152 1 97.5 49 LYS B O 1
ATOM 929 N N . LEU B 1 50 ? 10.461 5.238 -6.172 1 97.31 50 LEU B N 1
ATOM 930 C CA . LEU B 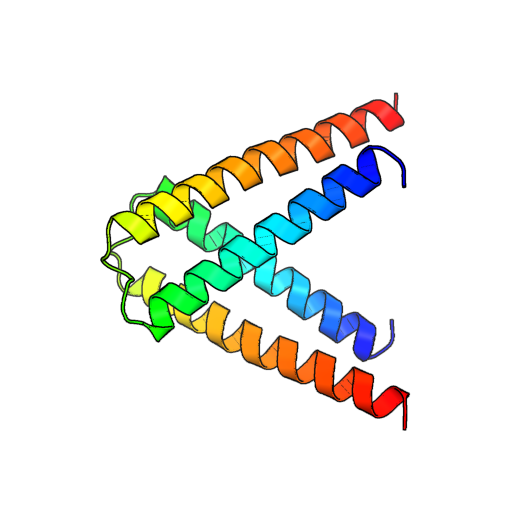1 50 ? 9.828 6.355 -5.48 1 97.31 50 LEU B CA 1
ATOM 931 C C . LEU B 1 50 ? 10.352 6.48 -4.055 1 97.31 50 LEU B C 1
ATOM 933 O O . LEU B 1 50 ? 10.602 7.59 -3.574 1 97.31 50 LEU B O 1
ATOM 937 N N . VAL B 1 51 ? 10.555 5.395 -3.391 1 96.19 51 VAL B N 1
ATOM 938 C CA . VAL B 1 51 ? 11.125 5.398 -2.049 1 96.19 51 VAL B CA 1
ATOM 939 C C . VAL B 1 51 ? 12.531 6.008 -2.086 1 96.19 51 VAL B C 1
ATOM 941 O O . VAL B 1 51 ? 12.875 6.828 -1.234 1 96.19 51 VAL B O 1
ATOM 944 N N . ALA B 1 52 ? 13.289 5.598 -3.049 1 96.69 52 ALA B N 1
ATOM 945 C CA . ALA B 1 52 ? 14.648 6.117 -3.209 1 96.69 52 ALA B CA 1
ATOM 946 C C . ALA B 1 52 ? 14.625 7.625 -3.451 1 96.69 52 ALA B C 1
ATOM 948 O O . ALA B 1 52 ? 15.477 8.352 -2.932 1 96.69 52 ALA B O 1
ATOM 949 N N . GLU B 1 53 ? 13.641 8.039 -4.242 1 96.12 53 GLU B N 1
ATOM 950 C CA . GLU B 1 53 ? 13.523 9.469 -4.523 1 96.12 53 GLU B CA 1
ATOM 951 C C . GLU B 1 53 ? 13.18 10.258 -3.26 1 96.12 53 GLU B C 1
ATOM 953 O O . GLU B 1 53 ? 13.75 11.32 -3.016 1 96.12 53 GLU B O 1
ATOM 958 N N . VAL B 1 54 ? 12.281 9.789 -2.463 1 96.19 54 VAL B N 1
ATOM 959 C CA . VAL B 1 54 ? 11.93 10.438 -1.204 1 96.19 54 VAL B CA 1
ATOM 960 C C . VAL B 1 54 ? 13.156 10.523 -0.303 1 96.19 54 VAL B C 1
ATOM 962 O O . VAL B 1 54 ? 13.43 11.578 0.276 1 96.19 54 VAL B O 1
ATOM 965 N N . ALA B 1 55 ? 13.891 9.461 -0.251 1 95.88 55 ALA B N 1
ATOM 966 C CA . ALA B 1 55 ? 15.086 9.414 0.583 1 95.88 55 ALA B CA 1
ATOM 967 C C . ALA B 1 55 ? 16.125 10.438 0.113 1 95.88 55 ALA B C 1
ATOM 969 O O . ALA B 1 55 ? 16.734 11.125 0.928 1 95.88 55 ALA B O 1
ATOM 970 N N . ARG B 1 56 ? 16.281 10.453 -1.154 1 95.88 56 ARG B N 1
ATOM 971 C CA . ARG B 1 56 ? 17.234 11.391 -1.742 1 95.88 56 ARG B CA 1
ATOM 972 C C . ARG B 1 56 ? 16.859 12.828 -1.403 1 95.88 56 ARG B C 1
ATOM 974 O O . ARG B 1 56 ? 17.719 13.617 -1.001 1 95.88 56 ARG B O 1
ATOM 981 N N . LEU B 1 57 ? 15.602 13.156 -1.523 1 95.38 57 LEU B N 1
ATOM 982 C CA . LEU B 1 57 ? 15.125 14.516 -1.29 1 95.38 57 LEU B CA 1
ATOM 983 C C . LEU B 1 57 ? 15.211 14.875 0.189 1 95.38 57 LEU B C 1
ATOM 985 O O . LEU B 1 57 ? 15.508 16.016 0.538 1 95.38 57 LEU B O 1
ATOM 989 N N . LEU B 1 58 ? 15 13.938 1.066 1 93.31 58 LEU B N 1
ATOM 990 C CA . LEU B 1 58 ? 15.125 14.156 2.504 1 93.31 58 LEU B CA 1
ATOM 991 C C . LEU B 1 58 ? 16.562 14.461 2.883 1 93.31 58 LEU B C 1
ATOM 993 O O . LEU B 1 58 ? 16.828 15.344 3.697 1 93.31 58 LEU B O 1
ATOM 997 N N . LYS B 1 59 ? 17.469 13.734 2.361 1 93.75 59 LYS B N 1
ATOM 998 C CA . LYS B 1 59 ? 18.891 13.922 2.617 1 93.75 59 LYS B CA 1
ATOM 999 C C . LYS B 1 59 ? 19.359 15.289 2.117 1 93.75 59 LYS B C 1
ATOM 1001 O O . LYS B 1 59 ? 20.156 15.961 2.783 1 93.75 59 LYS B O 1
ATOM 1006 N N . ALA B 1 60 ? 18.75 15.773 1.055 1 89.19 60 ALA B N 1
ATOM 1007 C CA . ALA B 1 60 ? 19.156 17.047 0.447 1 89.19 60 ALA B CA 1
ATOM 1008 C C . ALA B 1 60 ? 18.672 18.234 1.276 1 89.19 60 ALA B C 1
ATOM 1010 O O . ALA B 1 60 ? 19.25 19.312 1.221 1 89.19 60 ALA B O 1
ATOM 1011 N N . ARG B 1 61 ? 17.656 18.031 1.965 1 86.31 61 ARG B N 1
ATOM 1012 C CA . ARG B 1 61 ? 17.125 19.109 2.789 1 86.31 61 ARG B CA 1
ATOM 1013 C C . ARG B 1 61 ? 17.938 19.281 4.059 1 86.31 61 ARG B C 1
ATOM 1015 O O . ARG B 1 61 ? 17.953 20.359 4.656 1 86.31 61 ARG B O 1
ATOM 1022 N N . HIS B 1 62 ? 18.656 18.297 4.531 1 83.06 62 HIS B N 1
ATOM 1023 C CA . HIS B 1 62 ? 19.453 18.375 5.75 1 83.06 62 HIS B CA 1
ATOM 1024 C C . HIS B 1 62 ? 20.891 18.766 5.441 1 83.06 62 HIS B C 1
ATOM 1026 O O . HIS B 1 62 ? 21.672 19.031 6.355 1 83.06 62 HIS B O 1
ATOM 1032 N N . GLU B 1 63 ? 21.125 18.734 4.285 1 67.56 63 GLU B N 1
ATOM 1033 C CA . GLU B 1 63 ? 22.422 19.312 3.912 1 67.56 63 GLU B CA 1
ATOM 1034 C C . GLU B 1 63 ? 22.281 20.797 3.613 1 67.56 63 GLU B C 1
ATOM 1036 O O . GLU B 1 63 ? 23.141 21.594 4.004 1 67.56 63 GLU B O 1
#

Secondary structure (DSSP, 8-state):
--HHHHHHHHHHHHHHHHHHHHHHHHHTT-TT-HHHHHHHHHHHHHHHHHHHHHHHHHHHHH-/--HHHHHHHHHHHHHHHHHHHHHHHHHTT-TT-HHHHHHHHHHHHHHHHHHHHHHHHHHHHH-

pLDDT: mean 94.32, std 5.89, range [65.81, 98.31]

Radius of gyration: 16.31 Å; Cα contacts (8 Å, |Δi|>4): 83; chains: 2; bounding box: 45×42×35 Å

Solvent-accessible surface area (backbone atoms only — not comparable to full-atom values): 6924 Å² total; per-residue (Å²): 128,56,74,54,53,50,36,47,49,53,39,52,51,47,51,49,50,49,54,50,49,54,52,48,24,62,74,67,70,35,75,85,36,64,68,55,48,51,53,50,51,51,50,52,55,49,45,53,52,33,52,50,50,37,50,52,46,55,56,59,69,75,101,129,57,73,54,54,50,36,47,50,52,38,54,52,47,51,51,51,50,54,50,49,53,51,48,24,62,75,68,70,35,76,85,35,65,69,57,49,52,52,50,52,52,50,53,55,51,46,54,52,34,52,50,48,38,51,53,46,54,56,58,71,76,100

Foldseek 3Di:
DDPLVVLVVVLVVLVVVLVVLVVVCVVVVVPVPPVSVVVNVVSVVVNVVSVVSNVVVVVVVVD/DDPLVVLVVVLVVLVVVLVVLVVVCVVVVVPVPPVSVVVNVVSVVVNVVSVVSNVVVVVVVVD

Nearest PDB structures (foldseek):
  6dkm-assembly3_E  TM=4.893E-01  e=2.332E+00  synthetic construct
  4zws-assembly1_E  TM=4.797E-01  e=4.250E+00  Tequatrovirus T4
  6dkm-assembly3_E  TM=4.906E-01  e=2.332E+00  synthetic construct
  4zws-assembly1_E  TM=4.790E-01  e=4.250E+00  Tequatrovirus T4

Sequence (126 aa):
MDNLDNARHDHQKNKSDIVNLVKQMFAQDKWGDQEYKKALIDLVNKDEKLVAEVARLLKARHEMDNLDNARHDHQKNKSDIVNLVKQMFAQDKWGDQEYKKALIDLVNKDEKLVAEVARLLKARHE

Organism: NCBI:txid1582439